Protein AF-A0A8S9ZDK1-F1 (afdb_monomer)

Organism: NCBI:txid189291

Solvent-accessible surface area (backbone atoms only — not comparable to full-atom values): 4767 Å² total; per-residue (Å²): 130,72,67,48,84,57,80,77,83,75,85,68,96,65,90,82,81,54,78,67,61,46,83,81,78,61,45,53,16,74,85,79,64,46,82,38,52,80,41,85,93,39,28,50,79,79,97,55,43,33,35,52,73,56,47,69,71,46,45,93,81,48,67,66,76,71,63,64,72,80,110

Nearest PDB structures (foldseek):
  9g8m-assembly1_Sa  TM=5.093E-01  e=4.348E+00  Homo sapiens

Radius of gyration: 17.8 Å; Cα contacts (8 Å, |Δi|>4): 68; chains: 1; bounding box: 30×22×52 Å

Mean predicted aligned error: 7.09 Å

Secondary structure (DSSP, 8-state):
---TTSPP--TTS-----GGGS----EE-TTT--EE-SSTTTEEESSSEEEHHHHHHTGGGS-HHHHHTT-

Sequence (71 aa):
MKNPFEPPDFHKGQRDYTIEDFLILGSNCFICNQQICVDEECSLFYKNTYCLNCIWREQNSFPGELIAVSL

Structure (mmCIF, N/CA/C/O backbone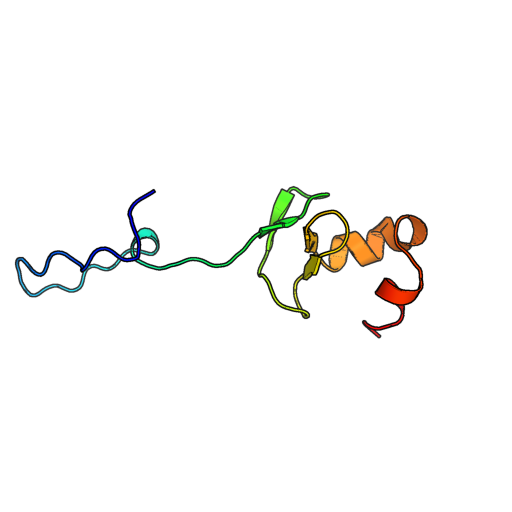):
data_AF-A0A8S9ZDK1-F1
#
_entry.id   AF-A0A8S9ZDK1-F1
#
loop_
_atom_site.group_PDB
_atom_site.id
_atom_site.type_symbol
_atom_site.label_atom_id
_atom_site.label_alt_id
_atom_site.label_comp_id
_atom_site.label_asym_id
_atom_site.label_entity_id
_atom_site.label_seq_id
_atom_site.pdbx_PDB_ins_code
_atom_site.Cartn_x
_atom_site.Cartn_y
_atom_site.Cartn_z
_atom_site.occupancy
_atom_site.B_iso_or_equiv
_atom_site.auth_seq_id
_atom_site.auth_comp_id
_atom_site.auth_asym_id
_atom_site.auth_atom_id
_atom_site.pdbx_PDB_model_num
ATOM 1 N N . MET A 1 1 ? -2.472 10.123 -18.910 1.00 69.31 1 MET A N 1
ATOM 2 C CA . MET A 1 1 ? -1.769 8.830 -18.792 1.00 69.31 1 MET A CA 1
ATOM 3 C C . MET A 1 1 ? -1.614 8.271 -20.187 1.00 69.31 1 MET A C 1
ATOM 5 O O . MET A 1 1 ? -2.598 8.280 -20.919 1.00 69.31 1 MET A O 1
ATOM 9 N N . LYS A 1 2 ? -0.401 7.853 -20.560 1.00 75.62 2 LYS A N 1
ATOM 10 C CA . LYS A 1 2 ? -0.201 7.027 -21.755 1.00 75.62 2 LYS A CA 1
ATOM 11 C C . LYS A 1 2 ? -0.928 5.694 -21.573 1.00 75.62 2 LYS A C 1
ATOM 13 O O . LYS A 1 2 ? -1.149 5.274 -20.437 1.00 75.62 2 LYS A O 1
ATOM 18 N N . ASN A 1 3 ? -1.321 5.057 -22.670 1.00 82.19 3 ASN A N 1
ATOM 19 C CA . ASN A 1 3 ? -1.862 3.707 -22.624 1.00 82.19 3 ASN A CA 1
ATOM 20 C C . ASN A 1 3 ? -0.694 2.707 -22.505 1.00 82.19 3 ASN A C 1
ATOM 22 O O . ASN A 1 3 ? 0.036 2.551 -23.480 1.00 82.19 3 ASN A O 1
ATOM 26 N N . PRO A 1 4 ? -0.511 2.010 -21.365 1.00 83.31 4 PRO A N 1
ATOM 27 C CA . PRO A 1 4 ? 0.607 1.079 -21.187 1.00 83.31 4 PRO A CA 1
ATOM 28 C C . PRO A 1 4 ? 0.454 -0.217 -22.005 1.00 83.31 4 PRO A C 1
ATOM 30 O O . PRO A 1 4 ? 1.357 -1.048 -22.011 1.00 83.31 4 PRO A O 1
ATOM 33 N N . PHE A 1 5 ? -0.688 -0.424 -22.671 1.00 85.06 5 PHE A N 1
ATOM 34 C CA . PHE A 1 5 ? -0.936 -1.571 -23.551 1.00 85.06 5 PHE A CA 1
ATOM 35 C C . PHE A 1 5 ? -0.768 -1.237 -25.035 1.00 85.06 5 PHE A C 1
ATOM 37 O O . PHE A 1 5 ? -0.927 -2.115 -25.884 1.00 85.06 5 PHE A O 1
ATOM 44 N N . GLU A 1 6 ? -0.485 0.022 -25.367 1.00 84.06 6 GLU A N 1
ATOM 45 C CA . GLU A 1 6 ? -0.147 0.401 -26.731 1.00 84.06 6 GLU A CA 1
ATOM 46 C C . GLU A 1 6 ? 1.294 -0.051 -27.026 1.00 84.06 6 GLU A C 1
ATOM 48 O O . GLU A 1 6 ? 2.187 0.192 -26.210 1.00 84.06 6 GLU A O 1
ATOM 53 N N . PRO A 1 7 ? 1.544 -0.762 -28.140 1.00 76.75 7 PRO A N 1
ATOM 54 C CA . PRO A 1 7 ? 2.890 -1.201 -28.473 1.00 76.75 7 PRO A CA 1
ATOM 55 C C . PRO A 1 7 ? 3.818 0.014 -28.624 1.00 76.75 7 PRO A C 1
ATOM 57 O O . PRO A 1 7 ? 3.413 1.019 -29.211 1.00 76.75 7 PRO A O 1
ATOM 60 N N . PRO A 1 8 ? 5.062 -0.065 -28.123 1.00 72.62 8 PRO A N 1
ATOM 61 C CA . PRO A 1 8 ? 6.002 1.041 -28.225 1.00 72.62 8 PRO A CA 1
ATOM 62 C C . PRO A 1 8 ? 6.306 1.350 -29.692 1.00 72.62 8 PRO A C 1
ATOM 64 O O . PRO A 1 8 ? 6.386 0.447 -30.528 1.00 72.62 8 PRO A O 1
ATOM 67 N N . ASP A 1 9 ? 6.502 2.628 -30.001 1.00 73.19 9 ASP A N 1
ATOM 68 C CA . ASP A 1 9 ? 6.874 3.048 -31.344 1.00 73.19 9 ASP A CA 1
ATOM 69 C C . ASP A 1 9 ? 8.321 2.611 -31.643 1.00 73.19 9 ASP A C 1
ATOM 71 O O . ASP A 1 9 ? 9.285 3.100 -31.053 1.00 73.19 9 ASP A O 1
ATOM 75 N N . PHE A 1 10 ? 8.480 1.636 -32.541 1.00 72.06 10 PHE A N 1
ATOM 76 C CA . PHE A 1 10 ? 9.772 1.024 -32.871 1.00 72.06 10 PHE A CA 1
ATOM 77 C C . PHE A 1 10 ? 10.624 1.868 -33.836 1.00 72.06 10 PHE A C 1
ATOM 79 O O . PHE A 1 10 ? 11.645 1.390 -34.352 1.00 72.06 10 PHE A O 1
ATOM 86 N N . HIS A 1 11 ? 10.236 3.112 -34.123 1.00 65.00 11 HIS A N 1
ATOM 87 C CA . HIS A 1 11 ? 11.006 3.990 -34.993 1.00 65.00 11 HIS A CA 1
ATOM 88 C C . HIS A 1 11 ? 12.377 4.350 -34.376 1.00 65.00 11 HIS A C 1
ATOM 90 O O . HIS A 1 11 ? 12.503 5.260 -33.566 1.00 65.00 11 HIS A O 1
ATOM 96 N N . LYS A 1 12 ? 13.423 3.666 -34.877 1.00 52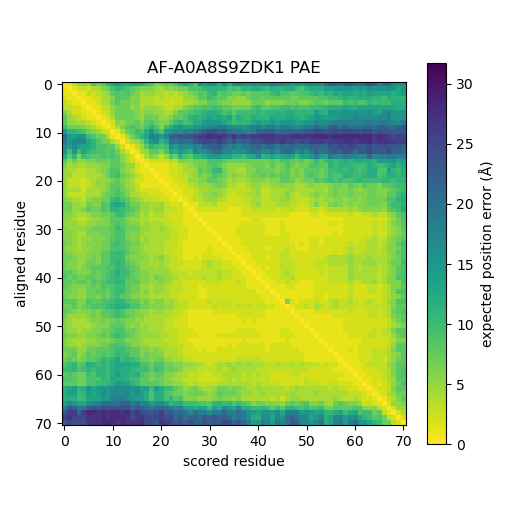.09 12 LYS A N 1
ATOM 97 C CA . LYS A 1 12 ? 14.877 3.858 -34.654 1.00 52.09 12 LYS A CA 1
ATOM 98 C C . LYS A 1 12 ? 15.476 3.209 -33.402 1.00 52.09 12 LYS A C 1
ATOM 100 O O . LYS A 1 12 ? 15.985 3.922 -32.558 1.00 52.09 12 LYS A O 1
ATOM 105 N N . GLY A 1 13 ? 15.548 1.873 -33.357 1.00 60.03 13 GLY A N 1
ATOM 106 C CA . GLY A 1 13 ? 16.678 1.083 -32.805 1.00 60.03 13 GLY A CA 1
ATOM 107 C C . GLY A 1 13 ? 17.159 1.309 -31.357 1.00 60.03 13 GLY A C 1
ATOM 108 O O . GLY A 1 13 ? 18.027 0.573 -30.895 1.00 60.03 13 GLY A O 1
ATOM 109 N N . GLN A 1 14 ? 16.608 2.277 -30.640 1.00 65.25 14 GLN A N 1
ATOM 110 C CA . GLN A 1 14 ? 17.037 2.759 -29.345 1.00 65.25 14 GLN A CA 1
ATOM 111 C C . GLN A 1 14 ? 15.860 2.555 -28.396 1.00 65.25 14 GLN A C 1
ATOM 113 O O . GLN A 1 14 ? 14.778 3.106 -28.584 1.00 65.25 14 GLN A O 1
ATOM 118 N N . ARG A 1 15 ? 16.041 1.656 -27.428 1.00 67.56 15 ARG A N 1
ATOM 119 C CA . ARG A 1 15 ? 15.010 1.323 -26.442 1.00 67.56 15 ARG A CA 1
ATOM 120 C C . ARG A 1 15 ? 15.042 2.350 -25.313 1.00 67.56 15 ARG A C 1
ATOM 122 O O . ARG A 1 15 ? 15.574 2.061 -24.246 1.00 67.56 15 ARG A O 1
ATOM 129 N N . ASP A 1 16 ? 14.485 3.529 -25.553 1.00 75.31 16 ASP A N 1
ATOM 130 C CA . ASP A 1 16 ? 14.324 4.564 -24.528 1.00 75.31 16 ASP A CA 1
ATOM 131 C C . ASP A 1 16 ? 12.963 4.390 -23.831 1.00 75.31 16 ASP A C 1
ATOM 133 O O . ASP A 1 16 ? 12.025 5.149 -24.061 1.00 75.31 16 ASP A O 1
ATOM 137 N N . TYR A 1 17 ? 12.829 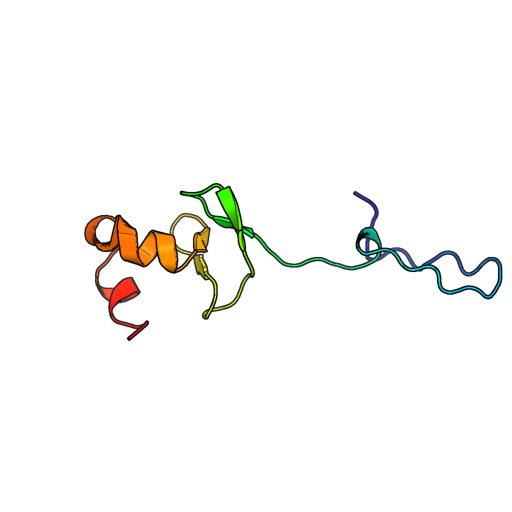3.345 -23.005 1.00 76.62 17 TYR A N 1
ATOM 138 C CA . TYR A 1 17 ? 11.641 3.173 -22.162 1.00 76.62 17 TYR A CA 1
ATOM 139 C C . TYR A 1 17 ? 11.688 4.118 -20.959 1.00 76.62 17 TYR A C 1
ATOM 141 O O . TYR A 1 17 ? 12.705 4.252 -20.278 1.00 76.62 17 TYR A O 1
ATOM 149 N N . THR A 1 18 ? 10.545 4.712 -20.655 1.00 81.81 18 THR A N 1
ATOM 150 C CA . THR A 1 18 ? 10.265 5.471 -19.438 1.00 81.81 18 THR A CA 1
ATOM 151 C C . THR A 1 18 ? 9.325 4.674 -18.537 1.00 81.81 18 THR A C 1
ATOM 153 O O . THR A 1 18 ? 8.646 3.752 -18.980 1.00 81.81 18 THR A O 1
ATOM 156 N N . ILE A 1 19 ? 9.249 5.026 -17.251 1.00 80.62 19 ILE A N 1
ATOM 157 C CA . ILE A 1 19 ? 8.358 4.328 -16.308 1.00 80.62 19 ILE A CA 1
ATOM 158 C C . ILE A 1 19 ? 6.868 4.449 -16.688 1.00 80.62 19 ILE A C 1
ATOM 160 O O . ILE A 1 19 ? 6.071 3.589 -16.333 1.00 80.62 19 ILE A O 1
ATOM 164 N N . GLU A 1 20 ? 6.501 5.480 -17.455 1.00 81.50 20 GLU A N 1
ATOM 165 C CA . GLU A 1 20 ? 5.145 5.683 -17.981 1.00 81.50 20 GLU A CA 1
ATOM 166 C C . GLU A 1 20 ? 4.739 4.655 -19.043 1.00 81.50 20 GLU A C 1
ATOM 168 O O . GLU A 1 20 ? 3.553 4.526 -19.341 1.00 81.50 20 GLU A O 1
ATOM 173 N N . ASP A 1 21 ? 5.712 3.943 -19.615 1.00 81.75 21 ASP A N 1
ATOM 174 C CA . ASP A 1 21 ? 5.484 2.907 -20.623 1.00 81.75 21 ASP A CA 1
ATOM 175 C C . ASP A 1 21 ? 5.185 1.540 -19.974 1.00 81.75 21 ASP A C 1
ATOM 177 O O . ASP A 1 21 ? 4.929 0.558 -20.668 1.00 81.75 21 ASP A O 1
ATOM 181 N N . PHE A 1 22 ? 5.186 1.466 -18.637 1.00 82.88 22 PHE A N 1
ATOM 182 C CA . PHE A 1 22 ? 4.862 0.265 -17.874 1.00 82.88 22 PHE A CA 1
ATOM 183 C C . PHE A 1 22 ? 3.551 0.429 -17.103 1.00 82.88 22 PHE A C 1
ATOM 185 O O . PHE A 1 22 ? 3.202 1.507 -16.620 1.00 82.88 22 PHE A O 1
ATOM 192 N N . LEU A 1 23 ? 2.838 -0.685 -16.922 1.00 86.62 23 LEU A N 1
ATOM 193 C CA . LEU A 1 23 ? 1.740 -0.754 -15.967 1.00 86.62 23 LEU A CA 1
ATOM 194 C C . LEU A 1 23 ? 2.313 -0.706 -14.544 1.00 86.62 23 LEU A C 1
ATOM 196 O O . LEU A 1 23 ? 2.884 -1.683 -14.063 1.00 86.62 23 LEU A O 1
ATOM 200 N N . ILE A 1 24 ? 2.141 0.428 -13.869 1.00 85.50 24 ILE A N 1
ATOM 201 C CA . ILE A 1 24 ? 2.501 0.577 -12.457 1.00 85.50 24 ILE A CA 1
ATOM 202 C C . ILE A 1 24 ? 1.293 0.172 -11.611 1.00 85.50 24 ILE A C 1
ATOM 204 O O . ILE A 1 24 ? 0.250 0.827 -11.651 1.00 85.50 24 ILE A O 1
ATOM 208 N N . LEU A 1 25 ? 1.438 -0.905 -10.841 1.00 87.81 25 LEU A N 1
ATOM 209 C CA . LEU A 1 25 ? 0.435 -1.351 -9.877 1.00 87.81 25 LEU A CA 1
ATOM 210 C C . LEU A 1 25 ? 0.743 -0.751 -8.504 1.00 87.81 25 LEU A C 1
ATOM 212 O O . LEU A 1 25 ? 1.863 -0.840 -8.007 1.00 87.81 25 LEU A O 1
ATOM 216 N N . GLY A 1 26 ? -0.257 -0.130 -7.891 1.00 91.44 26 GLY A N 1
ATOM 217 C CA . GLY A 1 26 ? -0.114 0.549 -6.612 1.00 91.44 26 GLY A CA 1
ATOM 218 C C . GLY A 1 26 ? -1.431 1.165 -6.162 1.00 91.44 26 GLY A C 1
ATOM 219 O O . GLY A 1 26 ? -2.405 1.215 -6.913 1.00 91.44 26 GLY A O 1
ATOM 220 N N . SER A 1 27 ? -1.455 1.649 -4.927 1.00 94.69 27 SER A N 1
ATOM 221 C CA . SER A 1 27 ? -2.581 2.393 -4.367 1.00 94.69 27 SER A CA 1
ATOM 222 C C . SER A 1 27 ? -2.067 3.556 -3.528 1.00 94.69 27 SER A C 1
ATOM 224 O O . SER A 1 27 ? -0.892 3.613 -3.179 1.00 94.69 27 SER A O 1
ATOM 226 N N . ASN A 1 28 ? -2.955 4.475 -3.160 1.00 96.81 28 ASN A N 1
ATOM 227 C CA . ASN A 1 28 ? -2.683 5.427 -2.089 1.00 96.81 28 ASN A CA 1
ATOM 228 C C . ASN A 1 28 ? -3.242 4.880 -0.77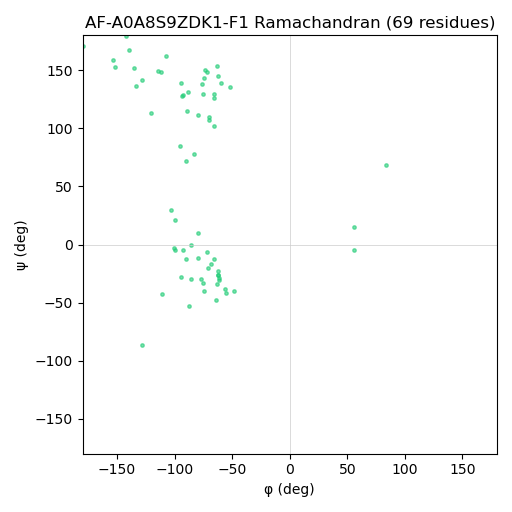4 1.00 96.81 28 ASN A C 1
ATOM 230 O O . ASN A 1 28 ? -4.342 4.322 -0.752 1.00 96.81 28 ASN A O 1
ATOM 234 N N . CYS A 1 29 ? -2.499 5.047 0.319 1.00 97.62 29 CYS A N 1
ATOM 235 C CA . CYS A 1 29 ? -3.027 4.815 1.659 1.00 97.62 29 CYS A CA 1
ATOM 236 C C . CYS A 1 29 ? -4.114 5.849 1.965 1.00 97.62 29 CYS A C 1
ATOM 238 O O . CYS A 1 29 ? -3.845 7.045 1.920 1.00 97.62 29 CYS A O 1
ATOM 240 N N . PHE A 1 30 ? -5.308 5.423 2.363 1.00 97.88 30 PHE A N 1
ATOM 241 C CA . PHE A 1 30 ? -6.405 6.349 2.660 1.00 97.88 30 PHE A CA 1
ATOM 242 C C . PHE A 1 30 ? -6.113 7.311 3.828 1.00 97.88 30 PHE A C 1
ATOM 244 O O . PHE A 1 30 ? -6.670 8.402 3.878 1.00 97.88 30 PHE A O 1
ATOM 251 N N . ILE A 1 31 ? -5.237 6.928 4.766 1.00 97.62 31 ILE A N 1
ATOM 252 C CA . ILE A 1 31 ? -4.920 7.746 5.948 1.00 97.62 31 ILE A CA 1
ATOM 253 C C . ILE A 1 31 ? -3.785 8.737 5.664 1.00 97.62 31 ILE A C 1
ATOM 255 O O . ILE A 1 31 ? -3.931 9.926 5.925 1.00 97.62 31 ILE A O 1
ATOM 259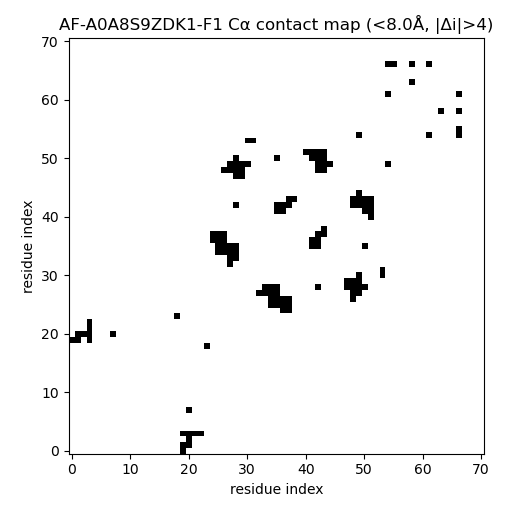 N N . CYS A 1 32 ? -2.639 8.264 5.159 1.00 97.81 32 CYS A N 1
ATOM 260 C CA . CYS A 1 32 ? -1.460 9.119 4.955 1.00 97.81 32 CYS A CA 1
ATOM 261 C C . CYS A 1 32 ? -1.276 9.608 3.512 1.00 97.81 32 CYS A C 1
ATOM 263 O O . CYS A 1 32 ? -0.350 10.372 3.252 1.00 97.81 32 CYS A O 1
ATOM 265 N N . ASN A 1 33 ? -2.114 9.154 2.577 1.00 97.94 33 ASN A N 1
ATOM 266 C CA . ASN A 1 33 ? -2.057 9.461 1.147 1.00 97.94 33 ASN A CA 1
ATOM 267 C C . ASN A 1 33 ? -0.714 9.135 0.460 1.00 97.94 33 ASN A C 1
ATOM 269 O O . ASN A 1 33 ? -0.454 9.595 -0.649 1.00 97.94 33 ASN A O 1
ATOM 273 N N . GLN A 1 34 ? 0.148 8.339 1.102 1.00 97.50 34 GLN A N 1
ATOM 274 C CA . GLN A 1 34 ? 1.385 7.854 0.493 1.00 97.50 34 GLN A CA 1
ATOM 275 C C . GLN A 1 34 ? 1.081 6.757 -0.528 1.00 97.50 34 GLN A C 1
ATOM 277 O O . GLN A 1 34 ? 0.199 5.922 -0.301 1.00 97.50 34 GLN A O 1
ATOM 282 N N . GLN A 1 35 ? 1.845 6.755 -1.620 1.00 95.50 35 GLN A N 1
ATOM 283 C CA . GLN A 1 35 ? 1.850 5.677 -2.603 1.00 95.50 35 GLN A CA 1
ATOM 284 C C . GLN A 1 35 ? 2.411 4.408 -1.961 1.00 95.50 35 GLN A C 1
ATOM 286 O O . GLN A 1 35 ? 3.475 4.441 -1.341 1.00 95.50 35 GLN A O 1
ATOM 291 N N . ILE A 1 36 ? 1.691 3.301 -2.103 1.00 95.56 36 ILE A N 1
ATOM 292 C CA . ILE A 1 36 ? 2.045 2.002 -1.537 1.00 95.56 36 ILE A CA 1
ATOM 293 C C . ILE A 1 36 ? 1.853 0.886 -2.553 1.00 95.56 36 ILE A C 1
ATOM 295 O O . ILE A 1 36 ? 1.013 0.977 -3.454 1.00 95.56 36 ILE A O 1
ATOM 299 N N . CYS A 1 37 ? 2.643 -0.173 -2.387 1.00 94.12 37 CYS A N 1
ATOM 300 C CA . CYS A 1 37 ? 2.518 -1.374 -3.192 1.00 94.12 37 CYS A CA 1
ATOM 301 C C . CYS A 1 37 ? 1.244 -2.150 -2.812 1.00 94.12 37 CYS A C 1
ATOM 303 O O . CYS A 1 37 ? 0.782 -2.082 -1.669 1.00 94.12 37 CYS A O 1
ATOM 305 N N . VAL A 1 38 ? 0.641 -2.840 -3.783 1.00 92.62 38 VAL A N 1
ATOM 306 C CA . VAL A 1 38 ? -0.526 -3.709 -3.556 1.00 92.62 38 VAL A CA 1
ATOM 307 C C . VAL A 1 38 ? -0.010 -5.129 -3.364 1.00 92.62 38 VAL A C 1
ATOM 309 O O . VAL A 1 38 ? 0.0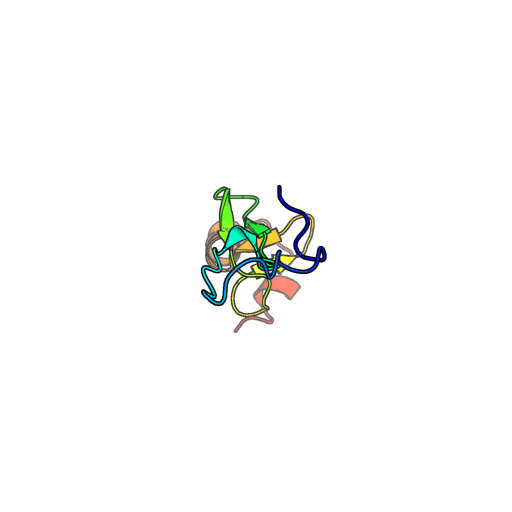92 -5.892 -4.317 1.00 92.62 38 VAL A O 1
ATOM 312 N N . ASP A 1 39 ? 0.369 -5.421 -2.127 1.00 91.81 39 ASP A N 1
ATOM 313 C CA . ASP A 1 39 ? 0.904 -6.694 -1.650 1.00 91.81 39 ASP A CA 1
ATOM 314 C C . ASP A 1 39 ? 0.542 -6.837 -0.163 1.00 91.81 39 ASP A C 1
ATOM 316 O O . ASP A 1 39 ? 0.386 -5.814 0.518 1.00 91.81 39 ASP A O 1
ATOM 320 N N . GLU A 1 40 ? 0.412 -8.067 0.336 1.00 88.56 40 GLU A N 1
ATOM 321 C CA . GLU A 1 40 ? 0.075 -8.345 1.738 1.00 88.56 40 GLU A CA 1
ATOM 322 C C . GLU A 1 40 ? 1.131 -7.822 2.723 1.00 88.56 40 GLU A C 1
ATOM 324 O O . GLU A 1 40 ? 0.790 -7.425 3.838 1.00 88.56 40 GLU A O 1
ATOM 329 N N . GLU A 1 41 ? 2.388 -7.699 2.290 1.00 90.06 41 GLU A N 1
ATOM 330 C CA . GLU A 1 41 ? 3.473 -7.116 3.085 1.00 90.06 41 GLU A CA 1
ATOM 331 C C . GLU A 1 41 ? 3.467 -5.571 3.085 1.00 90.06 41 GLU A C 1
ATOM 333 O O . GLU A 1 41 ? 4.157 -4.934 3.883 1.00 90.06 41 GLU A O 1
ATOM 338 N N . CYS A 1 42 ? 2.682 -4.931 2.210 1.00 91.19 42 CYS A N 1
ATOM 339 C CA . CYS A 1 42 ? 2.631 -3.469 2.063 1.00 91.19 42 CYS A CA 1
ATOM 340 C C . CYS A 1 42 ? 1.315 -2.854 2.541 1.00 91.19 42 CYS A C 1
ATOM 342 O O . CYS A 1 42 ? 1.297 -1.753 3.116 1.00 91.19 42 CYS A O 1
ATOM 344 N N . SER A 1 43 ? 0.195 -3.495 2.211 1.00 94.50 43 SER A N 1
ATOM 345 C CA . SER A 1 43 ? -1.121 -2.887 2.325 1.00 94.50 43 SER A CA 1
ATOM 346 C C . SER A 1 43 ? -2.233 -3.904 2.529 1.00 94.50 43 SER A C 1
ATOM 348 O O . SER A 1 43 ? -2.116 -5.074 2.191 1.00 94.50 43 SER A O 1
ATOM 350 N N . LEU A 1 44 ? -3.349 -3.427 3.075 1.00 93.38 44 LEU A N 1
ATOM 351 C CA . LEU A 1 44 ? -4.556 -4.223 3.249 1.00 93.38 44 LEU A CA 1
ATOM 352 C C . LEU A 1 44 ? -5.770 -3.421 2.785 1.00 93.38 44 LEU A C 1
ATOM 354 O O . LEU A 1 44 ? -5.899 -2.223 3.071 1.00 93.38 44 LEU A O 1
ATOM 358 N N . PHE A 1 45 ? -6.659 -4.095 2.057 1.00 93.06 45 PHE A N 1
ATOM 359 C CA . PHE A 1 45 ? -7.945 -3.546 1.652 1.00 93.06 45 PHE A CA 1
ATOM 360 C C . PHE A 1 45 ? -9.027 -3.933 2.663 1.00 93.06 45 PHE A C 1
ATOM 362 O O . PHE A 1 45 ? -9.212 -5.107 2.973 1.00 93.06 45 PHE A O 1
ATOM 369 N N . TYR A 1 46 ? -9.768 -2.936 3.145 1.00 90.25 46 TYR A N 1
ATOM 370 C CA . TYR A 1 46 ? -10.977 -3.144 3.944 1.00 90.25 46 TYR A CA 1
ATOM 371 C C . TYR A 1 46 ? -12.150 -2.347 3.359 1.00 90.25 46 TYR A C 1
ATOM 373 O O . TYR A 1 46 ? -12.901 -2.856 2.536 1.00 90.25 46 TYR A O 1
ATOM 381 N N . LYS A 1 47 ? -12.293 -1.072 3.744 1.00 92.88 47 LYS A N 1
ATOM 382 C CA . LYS A 1 47 ? -13.188 -0.103 3.076 1.00 92.88 47 LYS A CA 1
ATOM 383 C C . LYS A 1 47 ? -12.455 0.733 2.026 1.00 92.88 47 LYS A C 1
ATOM 385 O O . LYS A 1 47 ? -13.059 1.205 1.073 1.00 92.88 47 LYS A O 1
ATOM 390 N N . ASN A 1 48 ? -11.157 0.915 2.241 1.00 95.81 48 ASN A N 1
ATOM 391 C CA . ASN A 1 48 ? -10.185 1.536 1.351 1.00 95.81 48 ASN A CA 1
ATOM 392 C C . ASN A 1 48 ? -8.867 0.751 1.482 1.00 95.81 48 ASN A C 1
ATOM 394 O O . ASN A 1 48 ? -8.788 -0.190 2.278 1.00 95.81 48 ASN A O 1
ATOM 398 N N . THR A 1 49 ? -7.836 1.150 0.742 1.00 95.88 49 THR A N 1
ATOM 399 C CA . THR A 1 49 ? -6.481 0.598 0.875 1.00 95.88 49 THR A CA 1
ATOM 400 C C . THR A 1 49 ? -5.693 1.376 1.926 1.00 95.88 49 THR A C 1
ATOM 402 O O . THR A 1 49 ? -5.650 2.609 1.899 1.00 95.88 49 THR A O 1
ATOM 405 N N . TYR A 1 50 ? -5.053 0.669 2.852 1.00 96.25 50 TYR A N 1
ATOM 406 C CA . TYR A 1 50 ? -4.268 1.257 3.937 1.00 96.25 50 TYR A CA 1
ATOM 407 C C . TYR A 1 50 ? -2.878 0.629 3.968 1.00 96.25 50 TYR A C 1
ATOM 409 O O . TYR A 1 50 ? -2.746 -0.573 3.758 1.00 96.25 50 TYR A O 1
ATOM 417 N N . CYS A 1 51 ? -1.842 1.420 4.248 1.00 96.44 51 CYS A N 1
ATOM 418 C CA . CYS A 1 51 ? -0.515 0.864 4.504 1.00 96.44 51 CYS A CA 1
ATOM 419 C C . CYS A 1 51 ? -0.473 0.197 5.881 1.00 96.44 51 CYS A C 1
ATOM 421 O O . CYS A 1 51 ? -1.157 0.659 6.803 1.00 96.44 51 CYS A O 1
ATOM 423 N N . LEU A 1 52 ? 0.364 -0.832 6.043 1.00 94.00 52 LEU A N 1
ATOM 424 C CA . LEU A 1 52 ? 0.468 -1.553 7.317 1.00 94.00 52 LEU A CA 1
ATOM 425 C C . LEU A 1 52 ? 0.784 -0.609 8.485 1.00 94.00 52 LEU A C 1
ATOM 427 O O . LEU A 1 5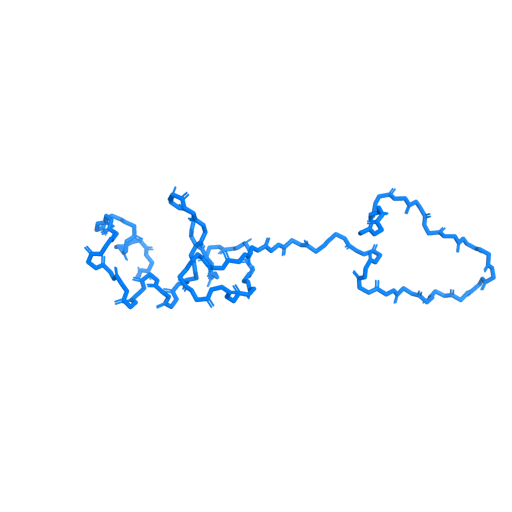2 ? 0.130 -0.667 9.518 1.00 94.00 52 LEU A O 1
ATOM 431 N N . ASN A 1 53 ? 1.681 0.364 8.295 1.00 94.81 53 ASN A N 1
ATOM 432 C CA . ASN A 1 53 ? 2.001 1.363 9.325 1.00 94.81 53 ASN A CA 1
ATOM 433 C C . ASN A 1 53 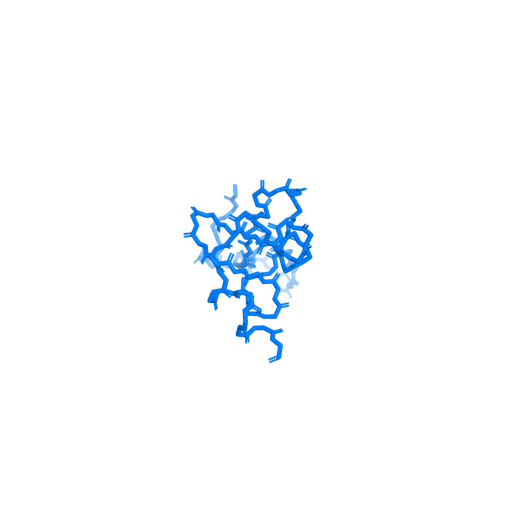? 0.774 2.150 9.821 1.00 94.81 53 ASN A C 1
ATOM 435 O O . ASN A 1 53 ? 0.679 2.468 11.005 1.00 94.81 53 ASN A O 1
ATOM 439 N N . CYS A 1 54 ? -0.167 2.491 8.934 1.00 96.19 54 CYS A N 1
ATOM 440 C CA . CYS A 1 54 ? -1.387 3.191 9.339 1.00 96.19 54 CYS A CA 1
ATOM 441 C C . CYS A 1 54 ? -2.381 2.256 10.035 1.00 96.19 54 CYS A C 1
ATOM 443 O O . CYS A 1 54 ? -3.061 2.702 10.953 1.00 96.19 54 CYS A O 1
ATOM 445 N N . ILE A 1 55 ? -2.431 0.979 9.650 1.00 94.00 55 ILE A N 1
ATOM 446 C CA . ILE A 1 55 ? -3.235 -0.035 10.346 1.00 94.00 55 ILE A CA 1
ATOM 447 C C . ILE A 1 55 ? -2.715 -0.222 11.771 1.00 94.00 55 ILE A C 1
ATOM 449 O O . ILE A 1 55 ? -3.491 -0.126 12.715 1.00 94.00 55 ILE A O 1
ATOM 453 N N . TRP A 1 56 ? -1.399 -0.380 11.940 1.00 91.69 56 TRP A N 1
ATOM 454 C CA . TRP A 1 56 ? -0.764 -0.518 13.251 1.00 91.69 56 TRP A CA 1
ATOM 455 C C . TRP A 1 56 ? -0.921 0.725 14.132 1.00 91.69 56 TRP A C 1
ATOM 457 O O . TRP A 1 56 ? -1.037 0.599 15.348 1.00 91.69 56 TRP A O 1
ATOM 467 N N . ARG A 1 57 ? -0.932 1.931 13.556 1.00 94.75 57 ARG A N 1
ATOM 468 C CA . ARG A 1 57 ? -1.146 3.160 14.334 1.00 94.75 57 ARG A CA 1
ATOM 469 C C . ARG A 1 57 ? -2.604 3.331 14.760 1.00 94.75 57 ARG A C 1
ATOM 471 O O . ARG A 1 57 ? -2.861 3.735 15.887 1.00 94.75 57 ARG A O 1
ATOM 478 N N . GLU A 1 58 ? -3.545 3.012 13.875 1.00 93.81 58 GLU A N 1
ATOM 479 C CA . GLU A 1 58 ? -4.981 3.219 14.093 1.00 93.81 58 GLU A CA 1
ATOM 480 C C . GLU A 1 58 ? -5.719 1.911 14.437 1.00 93.81 58 GLU A C 1
ATOM 482 O O . GLU A 1 58 ? -6.897 1.778 14.113 1.00 93.81 58 GLU A O 1
ATOM 487 N N . GLN A 1 59 ? -5.056 0.942 15.085 1.00 91.12 59 GLN A N 1
ATOM 488 C CA . GLN A 1 59 ? -5.572 -0.422 15.322 1.00 91.12 59 GLN A CA 1
ATOM 489 C C . GLN A 1 59 ? -7.001 -0.460 15.879 1.00 91.12 59 GLN A C 1
ATOM 491 O O . GLN A 1 59 ? -7.830 -1.245 15.434 1.00 91.12 59 GLN A O 1
ATOM 496 N N . ASN A 1 60 ? -7.328 0.450 16.797 1.00 92.56 60 ASN A N 1
ATOM 497 C CA . ASN A 1 60 ? -8.654 0.530 17.419 1.00 92.56 60 ASN A CA 1
ATOM 498 C C . ASN A 1 60 ? -9.784 0.909 16.439 1.00 92.56 60 ASN A C 1
ATOM 500 O O . ASN A 1 60 ? -10.958 0.808 16.787 1.00 92.56 60 ASN A O 1
ATOM 504 N N . SER A 1 61 ? -9.444 1.365 15.231 1.00 92.25 61 SER A N 1
ATOM 505 C CA . SER A 1 61 ? -10.388 1.705 14.161 1.00 92.25 61 SER A CA 1
ATOM 506 C C . SER A 1 61 ? -10.654 0.539 13.198 1.00 92.25 61 SER A C 1
ATOM 508 O O . SER A 1 61 ? -11.498 0.672 12.306 1.00 92.25 61 SER A O 1
ATOM 510 N N . PHE A 1 62 ? -9.954 -0.591 13.352 1.00 90.62 62 PHE A N 1
ATOM 511 C CA . PHE A 1 62 ? -10.094 -1.777 12.507 1.00 90.62 62 PHE A CA 1
ATOM 512 C C . PHE A 1 62 ? -10.653 -2.970 13.302 1.00 90.62 62 PHE A C 1
ATOM 514 O O . PHE A 1 62 ? -10.405 -3.081 14.502 1.00 90.62 62 PHE A O 1
ATOM 521 N N . PRO A 1 63 ? -11.406 -3.880 12.653 1.00 90.69 63 PRO A N 1
ATOM 522 C CA . PRO A 1 63 ? -11.747 -5.181 13.227 1.00 90.69 63 PRO A CA 1
ATOM 523 C C . PRO A 1 63 ? -10.503 -5.926 13.728 1.00 90.69 63 PRO A C 1
ATOM 525 O O . PRO A 1 63 ? -9.489 -5.980 13.026 1.00 90.69 63 PRO A O 1
ATOM 528 N N . GLY A 1 64 ? -10.585 -6.519 14.921 1.00 85.25 64 GLY A N 1
ATOM 529 C CA . GLY A 1 64 ? -9.446 -7.193 15.553 1.00 85.25 64 GLY A CA 1
ATOM 530 C C . GLY A 1 64 ? -8.912 -8.373 14.736 1.00 85.25 64 GLY A C 1
ATOM 531 O O . GLY A 1 64 ? -7.710 -8.624 14.728 1.00 85.25 64 GLY A O 1
ATOM 532 N N . GLU A 1 65 ? -9.780 -9.043 13.978 1.00 84.31 65 GLU A N 1
ATOM 533 C CA . GLU A 1 65 ? -9.433 -10.158 13.096 1.00 84.31 65 GLU A CA 1
ATOM 534 C C . GLU A 1 65 ? -8.453 -9.752 11.986 1.00 84.31 65 GLU A C 1
ATOM 536 O O . GLU A 1 65 ? -7.656 -10.576 11.552 1.00 84.31 65 GLU A O 1
ATOM 541 N N . LEU A 1 66 ? -8.471 -8.489 11.541 1.00 80.75 66 LEU A N 1
ATOM 542 C CA . LE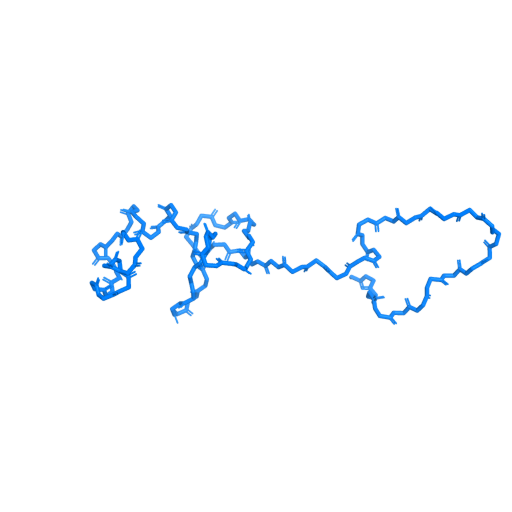U A 1 66 ? -7.554 -7.999 10.503 1.00 80.75 66 LEU A CA 1
ATOM 543 C C . LEU A 1 66 ? -6.143 -7.742 11.043 1.00 80.75 66 LEU A C 1
ATOM 545 O O . LEU A 1 66 ? -5.167 -7.872 10.311 1.00 80.75 66 LEU A O 1
ATOM 549 N N . ILE A 1 67 ? -6.035 -7.383 12.322 1.00 77.25 67 ILE A N 1
ATOM 550 C CA . ILE A 1 67 ? -4.759 -7.065 12.977 1.00 77.25 67 ILE A CA 1
ATOM 551 C C . ILE A 1 67 ? -4.095 -8.342 13.507 1.00 77.25 67 ILE A C 1
ATOM 553 O O . ILE A 1 67 ? -2.873 -8.442 13.538 1.00 77.25 67 ILE A O 1
ATOM 557 N N . ALA A 1 68 ? -4.891 -9.346 13.882 1.00 64.81 68 ALA A N 1
ATOM 558 C CA . ALA A 1 68 ? -4.395 -10.599 14.444 1.00 64.81 68 ALA A CA 1
ATOM 559 C C . ALA A 1 68 ? -3.669 -11.512 13.434 1.00 64.81 68 ALA A C 1
ATOM 561 O O . ALA A 1 68 ? -2.921 -12.384 13.859 1.00 64.81 68 ALA A O 1
ATOM 562 N N . VAL A 1 69 ? -3.890 -11.341 12.123 1.00 54.88 69 VAL A N 1
ATOM 563 C CA . VAL A 1 69 ? -3.328 -12.211 11.062 1.00 54.88 69 VAL A CA 1
ATOM 564 C C . VAL A 1 69 ? -1.963 -11.725 10.552 1.00 54.88 69 VAL A C 1
ATOM 566 O O . VAL A 1 69 ? -1.263 -12.466 9.874 1.00 54.88 69 VAL A O 1
ATOM 569 N N . SER A 1 70 ? -1.556 -10.500 10.889 1.00 51.72 70 SER A N 1
ATOM 570 C CA . SER A 1 70 ? -0.276 -9.910 10.459 1.00 51.72 70 SER A CA 1
ATOM 571 C C . SER A 1 70 ? 0.832 -9.991 11.530 1.00 51.72 70 SER A C 1
ATOM 573 O O . SER A 1 70 ? 1.803 -9.234 11.466 1.00 51.72 70 SER A O 1
ATOM 575 N N . LEU A 1 71 ? 0.689 -10.913 12.498 1.00 48.84 71 LEU A N 1
ATOM 576 C CA . LEU A 1 71 ? 1.690 -11.281 13.514 1.00 48.84 71 LEU A CA 1
ATOM 577 C C . LEU A 1 71 ? 2.215 -12.706 13.309 1.00 48.84 71 LEU A C 1
ATOM 579 O O . LEU A 1 71 ? 1.386 -13.602 13.033 1.00 48.84 71 LEU A O 1
#

Foldseek 3Di:
DDDLPPDDDPPDDDPPDDPVNHDDAWDAAPPPRDTWHPDPQAWDDDPHIHGPVVCVVPVVVDDVVVVVVVD

pLDDT: mean 84.87, std 12.48, range [48.84, 97.94]

InterPro domains:
  IPR018785 Cysteine-rich DPF motif domain [PF10170] (1-66)
  IPR018785 Cysteine-rich DPF motif domain [PR01995] (22-43)
  IPR018785 Cysteine-rich DPF motif domain [PR01995] (45-66)
  IPR042426 Cysteine-rich DPF motif domain-containing protein 1 [PTHR31849] (1-66)